Protein AF-A0A5C5S045-F1 (afdb_monomer_lite)

Organism: NCBI:txid2592068

Sequence (88 aa):
MSNEVKSVLLAVGVPFAGVLGGIVYLSDSEFTVLGFPVLFAWLFLWMPLTSLCMHLAWCLFDRADFEELERADLAADRAARESGAEAA

Radius of gyration: 22.89 Å; chains: 1; bounding box: 60×21×56 Å

Secondary structure (DSSP, 8-state):
--HHHHHHHHHHHHHHHHHHHHHHHHTT---EETTEEHHHHHHHHHHHHHHHHHHHHIIIIIHHHHHHHHHHHHHHHHHHHHHHHHT-

pLDDT: mean 80.81, std 7.9, range [53.84, 93.0]

Structure (mmCIF, N/CA/C/O backbone):
data_AF-A0A5C5S045-F1
#
_entry.id   AF-A0A5C5S045-F1
#
loop_
_atom_site.group_PDB
_atom_site.id
_atom_site.type_symbol
_atom_site.label_atom_id
_atom_site.label_alt_id
_atom_site.label_comp_id
_atom_site.label_asym_id
_atom_site.label_entity_id
_atom_site.label_seq_id
_atom_site.pdbx_PDB_ins_code
_atom_site.Cartn_x
_atom_site.Cartn_y
_atom_site.Cartn_z
_atom_site.occupancy
_atom_site.B_iso_or_equiv
_atom_site.auth_seq_id
_atom_site.auth_comp_id
_atom_site.auth_asym_id
_atom_site.auth_atom_id
_atom_site.pdbx_PDB_model_num
ATOM 1 N N . MET A 1 1 ? -5.356 12.662 -21.723 1.00 53.84 1 MET A N 1
ATOM 2 C CA . MET A 1 1 ? -4.761 12.424 -20.391 1.00 53.84 1 MET A CA 1
ATOM 3 C C . MET A 1 1 ? -3.876 11.204 -20.491 1.00 53.84 1 MET A C 1
ATOM 5 O O . MET A 1 1 ? -4.413 10.113 -20.687 1.00 53.84 1 MET A O 1
ATOM 9 N N . SER A 1 2 ? -2.559 11.427 -20.444 1.00 56.72 2 SER A N 1
ATOM 10 C CA . SER A 1 2 ? -1.529 10.389 -20.458 1.00 56.72 2 SER A CA 1
ATOM 11 C C . SER A 1 2 ? -1.863 9.343 -19.418 1.00 56.72 2 SER A C 1
ATOM 13 O O . SER A 1 2 ? -2.288 9.653 -18.303 1.00 56.72 2 SER A O 1
ATOM 15 N N . ASN A 1 3 ? -1.792 8.099 -19.842 1.00 67.56 3 ASN A N 1
ATOM 16 C CA . ASN A 1 3 ? -2.309 6.991 -19.079 1.00 67.56 3 ASN A CA 1
ATOM 17 C C . ASN A 1 3 ? -1.543 6.836 -17.725 1.00 67.56 3 ASN A C 1
ATOM 19 O O . ASN A 1 3 ? -2.139 6.393 -16.746 1.00 67.56 3 ASN A O 1
ATOM 23 N N . GLU A 1 4 ? -0.324 7.383 -17.611 1.00 72.19 4 GLU A N 1
ATOM 24 C CA . GLU A 1 4 ? 0.464 7.517 -16.367 1.00 72.19 4 GLU A CA 1
ATOM 25 C C . GLU A 1 4 ? -0.298 8.244 -15.251 1.00 72.19 4 GLU A C 1
ATOM 27 O O . GLU A 1 4 ? -0.364 7.784 -14.111 1.00 72.19 4 GLU A O 1
ATOM 32 N N . VAL A 1 5 ? -0.968 9.351 -15.589 1.00 73.50 5 VAL A N 1
ATOM 33 C CA . VAL A 1 5 ? -1.745 10.151 -14.630 1.00 73.50 5 VAL A CA 1
ATOM 34 C C . VAL A 1 5 ? -2.912 9.338 -14.073 1.00 73.50 5 VAL A C 1
ATOM 36 O O . VAL A 1 5 ? -3.274 9.501 -12.911 1.00 73.50 5 VAL A O 1
ATOM 39 N N . LYS A 1 6 ? -3.486 8.431 -14.877 1.00 71.56 6 LYS A N 1
ATOM 40 C CA . LYS A 1 6 ? -4.567 7.538 -14.434 1.00 71.56 6 LYS A CA 1
ATOM 41 C C . LYS A 1 6 ? -4.049 6.478 -13.466 1.00 71.56 6 LYS A C 1
ATOM 43 O O . LYS A 1 6 ? -4.753 6.161 -12.515 1.00 71.56 6 LYS A O 1
ATOM 48 N N . SER A 1 7 ? -2.835 5.974 -13.679 1.00 73.56 7 SER A N 1
ATOM 49 C CA . SER A 1 7 ? -2.189 5.029 -12.762 1.00 73.56 7 SER A CA 1
ATOM 50 C C . SER A 1 7 ? -1.930 5.658 -11.402 1.00 73.56 7 SER A C 1
ATOM 52 O O . SER A 1 7 ? -2.347 5.116 -10.382 1.00 73.56 7 SER A O 1
ATOM 54 N N . VAL A 1 8 ? -1.350 6.862 -11.389 1.00 76.25 8 VAL A N 1
ATOM 55 C CA . VAL A 1 8 ? -1.104 7.612 -10.150 1.00 76.25 8 VAL A CA 1
ATOM 56 C C . VAL A 1 8 ? -2.421 7.947 -9.443 1.00 76.25 8 VAL A C 1
ATOM 58 O O . VAL A 1 8 ? -2.535 7.764 -8.233 1.00 76.25 8 VAL A O 1
ATOM 61 N N . LEU A 1 9 ? -3.451 8.369 -10.187 1.00 80.12 9 LEU A N 1
ATOM 62 C CA . LEU A 1 9 ? -4.788 8.613 -9.634 1.00 80.12 9 LEU A CA 1
ATOM 63 C C . LEU A 1 9 ? -5.429 7.354 -9.052 1.00 80.12 9 LEU A C 1
ATOM 65 O O . LEU A 1 9 ? -6.104 7.453 -8.034 1.00 80.12 9 LEU A O 1
ATOM 69 N N . LEU A 1 10 ? -5.234 6.184 -9.658 1.00 81.62 10 LEU A N 1
ATOM 70 C CA . LEU A 1 10 ? -5.743 4.932 -9.108 1.00 81.62 10 LEU A CA 1
ATOM 71 C C . LEU A 1 10 ? -4.967 4.564 -7.836 1.00 81.62 10 LEU A C 1
ATOM 73 O O . LEU A 1 10 ? -5.567 4.379 -6.783 1.00 81.62 10 LEU A O 1
ATOM 77 N N . ALA A 1 11 ? -3.635 4.539 -7.916 1.00 78.31 11 ALA A N 1
ATOM 78 C CA . ALA A 1 11 ? -2.748 4.135 -6.831 1.00 78.31 11 ALA A CA 1
ATOM 79 C C . ALA A 1 11 ? -2.841 5.038 -5.594 1.00 78.31 11 ALA A C 1
ATOM 81 O O . ALA A 1 11 ? -2.697 4.543 -4.483 1.00 78.31 11 ALA A O 1
ATOM 82 N N . VAL A 1 12 ? -3.096 6.339 -5.767 1.00 79.62 12 VAL A N 1
ATOM 83 C CA . VAL A 1 12 ? -3.190 7.312 -4.662 1.00 79.62 12 VAL A CA 1
ATOM 84 C C . VAL A 1 12 ? -4.641 7.656 -4.331 1.00 79.62 12 VAL A C 1
ATOM 86 O O . VAL A 1 12 ? -5.010 7.756 -3.162 1.00 79.62 12 VAL A O 1
ATOM 89 N N . GLY A 1 13 ? -5.491 7.813 -5.344 1.00 83.38 13 GLY A N 1
ATOM 90 C CA . GLY A 1 13 ? -6.883 8.213 -5.157 1.00 83.38 13 GLY A CA 1
ATOM 91 C C . GLY A 1 13 ? -7.722 7.138 -4.476 1.00 83.38 13 GLY A C 1
ATOM 92 O O . GLY A 1 13 ? -8.531 7.471 -3.612 1.00 83.38 13 GLY A O 1
ATOM 93 N N . VAL A 1 14 ? -7.502 5.858 -4.792 1.00 84.12 14 VAL A N 1
ATOM 94 C CA . VAL A 1 14 ? -8.222 4.744 -4.153 1.00 84.12 14 VAL A CA 1
ATOM 95 C C . VAL A 1 14 ? -7.911 4.643 -2.653 1.00 84.12 14 VAL A C 1
ATOM 97 O O . VAL A 1 14 ? -8.867 4.672 -1.876 1.00 84.12 14 VAL A O 1
ATOM 100 N N . PRO A 1 15 ? -6.643 4.593 -2.189 1.00 83.06 15 PRO A N 1
ATOM 101 C CA . PRO A 1 15 ? -6.359 4.586 -0.754 1.00 83.06 15 PRO A CA 1
ATOM 102 C C . PRO A 1 15 ? -6.807 5.859 -0.046 1.00 83.06 15 PRO A C 1
ATOM 104 O O . PRO A 1 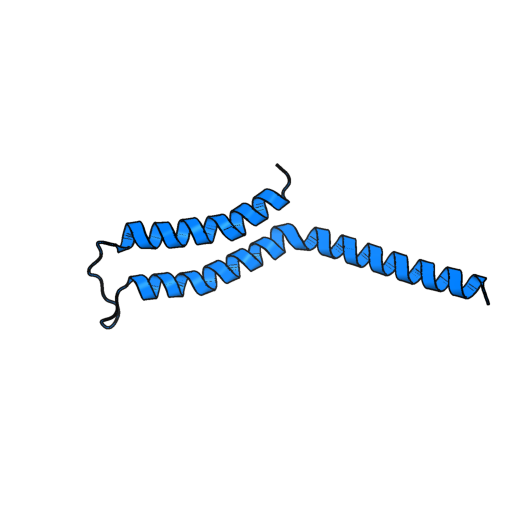15 ? -7.322 5.781 1.068 1.00 83.06 15 PRO A O 1
ATOM 107 N N . PHE A 1 16 ? -6.684 7.023 -0.686 1.00 84.44 16 PHE A N 1
ATOM 108 C CA . PHE A 1 16 ? -7.123 8.278 -0.083 1.00 84.44 16 PHE A CA 1
ATOM 109 C C . PHE A 1 16 ? -8.641 8.316 0.139 1.00 84.44 16 PHE A C 1
ATOM 111 O O . PHE A 1 16 ? -9.100 8.555 1.258 1.00 84.44 16 PHE A O 1
ATOM 118 N N . ALA A 1 17 ? -9.425 8.010 -0.901 1.00 87.44 17 ALA A N 1
ATOM 119 C CA . ALA A 1 17 ? -10.881 7.897 -0.803 1.00 87.44 17 ALA A CA 1
ATOM 120 C C . ALA A 1 17 ? -11.295 6.808 0.192 1.00 87.44 17 ALA A C 1
ATOM 122 O O . ALA A 1 17 ? -12.292 6.929 0.896 1.00 87.44 17 ALA A O 1
ATOM 123 N N . GLY A 1 18 ? -10.489 5.763 0.279 1.00 85.69 18 GLY A N 1
ATOM 124 C CA . GLY A 1 18 ? -10.664 4.653 1.178 1.00 85.69 18 GLY A CA 1
ATOM 125 C C . GLY A 1 18 ? -10.568 4.932 2.663 1.00 85.69 18 GLY A C 1
ATOM 126 O O . GLY A 1 18 ? -11.428 4.530 3.453 1.00 85.69 18 GLY A O 1
ATOM 127 N N . VAL A 1 19 ? -9.498 5.626 3.036 1.00 85.69 19 VAL A N 1
ATOM 128 C CA . VAL A 1 19 ? -9.253 6.051 4.412 1.00 85.69 19 VAL A CA 1
ATOM 129 C C . VAL A 1 19 ? -10.282 7.102 4.814 1.00 85.69 19 VAL A C 1
ATOM 131 O O . VAL A 1 19 ? -10.916 6.954 5.855 1.00 85.69 19 VAL A O 1
ATOM 134 N N . LEU A 1 20 ? -10.518 8.114 3.970 1.00 89.31 20 LEU A N 1
ATOM 135 C CA . LEU A 1 20 ? -11.531 9.143 4.232 1.00 89.31 20 LEU A CA 1
ATOM 136 C C . LEU A 1 20 ? -12.939 8.561 4.318 1.00 89.31 20 LEU A C 1
ATOM 138 O O . LEU A 1 20 ? -13.672 8.890 5.243 1.00 89.31 20 LEU A O 1
ATOM 142 N N . GLY A 1 21 ? -13.304 7.676 3.391 1.00 86.19 21 GLY A N 1
ATOM 143 C CA . GLY A 1 21 ? -14.590 6.988 3.403 1.00 86.19 21 GLY A CA 1
ATOM 144 C C . GLY A 1 21 ? -14.765 6.152 4.665 1.00 86.19 21 GLY A C 1
ATOM 145 O O . GLY A 1 21 ? -15.810 6.226 5.300 1.00 86.19 21 GLY A O 1
ATOM 146 N N . GLY A 1 22 ? -13.717 5.436 5.083 1.00 84.44 22 GLY A N 1
ATOM 147 C CA . GLY A 1 22 ? -13.696 4.716 6.352 1.00 84.44 22 GLY A CA 1
ATOM 148 C C . GLY A 1 22 ? -13.954 5.616 7.547 1.00 84.44 22 GLY A C 1
ATOM 149 O O . GLY A 1 22 ? -14.829 5.329 8.352 1.00 84.44 22 GLY A O 1
ATOM 150 N N . ILE A 1 23 ? -13.223 6.724 7.641 1.00 84.56 23 ILE A N 1
ATOM 151 C CA . ILE A 1 23 ? -13.361 7.672 8.746 1.00 84.56 23 ILE A CA 1
ATOM 152 C C . ILE A 1 23 ? -14.762 8.284 8.753 1.00 84.56 23 ILE A C 1
ATOM 154 O O . ILE A 1 23 ? -15.413 8.246 9.783 1.00 84.56 23 ILE A O 1
ATOM 158 N N . VAL A 1 24 ? -15.255 8.794 7.623 1.00 86.25 24 VAL A N 1
ATOM 159 C CA . VAL A 1 24 ? -16.575 9.445 7.548 1.00 86.25 24 VAL A CA 1
ATOM 160 C C . VAL A 1 24 ? -17.717 8.461 7.814 1.00 86.25 24 VAL A C 1
ATOM 162 O O . VAL A 1 24 ? -18.710 8.831 8.431 1.00 86.25 24 VAL A O 1
ATOM 165 N N . TYR A 1 25 ? -17.601 7.215 7.352 1.00 83.44 25 TYR A N 1
ATOM 166 C CA . TYR A 1 25 ? -18.661 6.218 7.502 1.00 83.44 25 TYR A CA 1
ATOM 167 C C . TYR A 1 25 ? -18.667 5.558 8.886 1.00 83.44 25 TYR A C 1
ATOM 169 O O . TYR A 1 25 ? -19.727 5.230 9.412 1.00 83.44 25 TYR A O 1
ATOM 177 N N . LEU A 1 26 ? -17.489 5.353 9.481 1.00 82.69 26 LEU A N 1
ATOM 178 C CA . LEU A 1 26 ? -17.333 4.615 10.737 1.00 82.69 26 LEU A CA 1
ATOM 179 C C . LEU A 1 26 ? -17.091 5.534 11.942 1.00 82.69 26 LEU A C 1
ATOM 181 O O . LEU A 1 26 ? -17.023 5.022 13.056 1.00 82.69 26 LEU A O 1
ATOM 185 N N . SER A 1 27 ? -16.983 6.860 11.763 1.00 79.31 27 SER A N 1
ATOM 186 C CA . SER A 1 27 ? -16.727 7.809 12.862 1.00 79.31 27 SER A CA 1
ATOM 187 C C . SER A 1 27 ? -17.789 7.778 13.954 1.00 79.31 27 SER A C 1
ATOM 189 O O . SER A 1 27 ? -17.461 8.010 15.111 1.00 79.31 27 SER A O 1
ATOM 191 N N . ASP A 1 28 ? -19.041 7.507 13.586 1.00 78.62 28 ASP A N 1
ATOM 192 C CA . ASP A 1 28 ? -20.183 7.463 14.510 1.00 78.62 28 ASP A CA 1
ATOM 193 C C . ASP A 1 28 ? -20.575 6.021 14.887 1.00 78.62 28 ASP A C 1
ATOM 195 O O . ASP A 1 28 ? -21.563 5.774 15.571 1.00 78.62 28 ASP A O 1
ATOM 199 N N . SER A 1 29 ? -19.825 5.026 14.404 1.00 75.00 29 SER A N 1
ATOM 200 C CA . SER A 1 29 ? -20.197 3.626 14.574 1.00 75.00 29 SER A CA 1
ATOM 201 C C . SER A 1 29 ? -19.679 3.085 15.907 1.00 75.00 29 SER A C 1
ATOM 203 O O . SER A 1 29 ? -18.482 2.865 16.073 1.00 75.00 29 SER A O 1
ATOM 205 N N . GLU A 1 30 ? -20.586 2.771 16.837 1.00 76.69 30 GLU A N 1
ATOM 206 C CA . GLU A 1 30 ? -20.260 2.059 18.090 1.00 76.69 30 GLU A CA 1
ATOM 207 C C . GLU A 1 30 ? -19.999 0.554 17.879 1.00 76.69 30 GLU A C 1
ATOM 209 O O . GLU A 1 30 ? -19.853 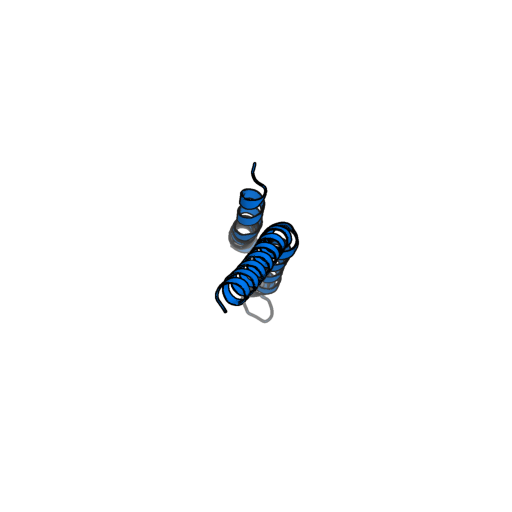-0.222 18.828 1.00 76.69 30 GLU A O 1
ATOM 214 N N . PHE A 1 31 ? -19.951 0.108 16.620 1.00 79.75 31 PHE A N 1
ATOM 215 C CA . PHE A 1 31 ? -19.712 -1.285 16.283 1.00 79.75 31 PHE A CA 1
ATOM 216 C C . PHE A 1 31 ? -18.306 -1.708 16.710 1.00 79.75 31 PHE A C 1
ATOM 218 O O . PHE A 1 31 ? -17.288 -1.141 16.303 1.00 79.75 31 PHE A O 1
ATOM 225 N N . THR A 1 32 ? -18.252 -2.766 17.512 1.00 82.50 32 THR A N 1
ATOM 226 C CA . THR A 1 32 ? -17.002 -3.371 17.957 1.00 82.50 32 THR A CA 1
ATOM 227 C C . THR A 1 32 ? -16.906 -4.800 17.438 1.00 82.50 32 THR A C 1
ATOM 229 O O . THR A 1 32 ? -17.852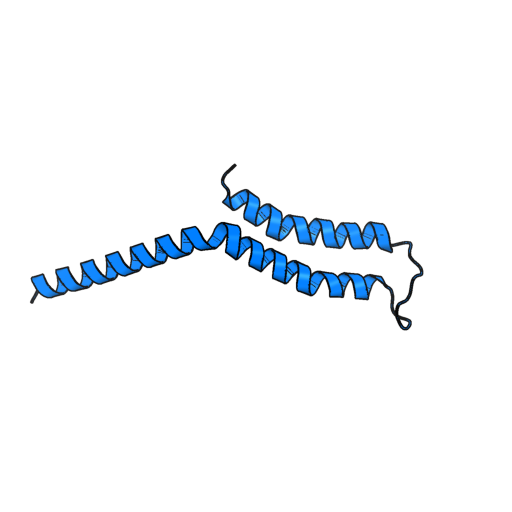 -5.582 17.509 1.00 82.50 32 THR A O 1
ATOM 232 N N . VAL A 1 33 ? -15.748 -5.152 16.885 1.00 80.06 33 VAL A N 1
ATOM 233 C CA . VAL A 1 33 ? -15.411 -6.511 16.458 1.00 80.06 33 VAL A CA 1
ATOM 234 C C . VAL A 1 33 ? -14.485 -7.089 17.520 1.00 80.06 33 VAL A C 1
ATOM 236 O O . VAL A 1 33 ? -13.391 -6.571 17.731 1.00 80.06 33 VAL A O 1
ATOM 239 N N . LEU A 1 34 ? -14.931 -8.137 18.224 1.00 81.00 34 LEU A N 1
ATOM 240 C CA . LEU A 1 34 ? -14.181 -8.768 19.327 1.00 81.00 34 LEU A CA 1
ATOM 241 C C . LEU A 1 34 ? -13.774 -7.791 20.454 1.00 81.00 34 LEU A C 1
ATOM 243 O O . LEU A 1 34 ? -12.772 -8.003 21.130 1.00 81.00 34 LEU A O 1
ATOM 247 N N . GLY A 1 35 ? -14.546 -6.717 20.655 1.00 80.56 35 GLY A N 1
ATOM 248 C CA . GLY A 1 35 ? -14.252 -5.672 21.643 1.00 80.56 35 GLY A CA 1
ATOM 249 C C . GLY A 1 35 ? -13.322 -4.558 21.146 1.00 80.56 35 GLY A C 1
ATOM 250 O O . GLY A 1 35 ? -13.061 -3.620 21.893 1.00 80.56 35 GLY A O 1
ATOM 251 N N . PHE A 1 36 ? -12.864 -4.616 19.892 1.00 81.19 36 PHE A N 1
ATOM 252 C CA . PHE A 1 36 ? -12.080 -3.555 19.258 1.00 81.19 36 PHE A CA 1
ATOM 253 C C . PHE A 1 36 ? -12.935 -2.731 18.288 1.00 81.19 36 PHE A C 1
ATOM 255 O O . PHE A 1 36 ? -13.833 -3.285 17.653 1.00 81.19 36 PHE A O 1
ATOM 262 N N . PRO A 1 37 ? -12.658 -1.426 18.120 1.00 83.44 37 PRO A N 1
ATOM 263 C CA . PRO A 1 37 ? -13.349 -0.590 17.144 1.00 83.44 37 PRO A CA 1
ATOM 264 C C . PRO A 1 37 ? -13.324 -1.195 15.737 1.00 83.44 37 PRO A C 1
ATOM 266 O O . PRO A 1 37 ? -12.262 -1.565 15.229 1.00 83.44 37 PRO A O 1
ATOM 269 N N . VAL A 1 38 ? -14.481 -1.241 15.072 1.00 85.69 38 VAL A N 1
ATOM 270 C CA . VAL A 1 38 ? -14.622 -1.746 13.692 1.00 85.69 38 VAL A CA 1
ATOM 271 C C . VAL A 1 38 ? -13.712 -1.018 12.687 1.00 85.69 38 VAL A C 1
ATOM 273 O O . VAL A 1 38 ? -13.317 -1.589 11.670 1.00 85.69 38 VAL A O 1
ATOM 276 N N . LEU A 1 39 ? -13.289 0.207 13.013 1.00 83.69 39 LEU A N 1
ATOM 277 C CA . LEU A 1 39 ? -12.310 0.985 12.254 1.00 83.69 39 LEU A CA 1
ATOM 278 C C . LEU A 1 39 ? -11.003 0.211 11.999 1.00 83.69 39 LEU A C 1
ATOM 280 O O . LEU A 1 39 ? -10.407 0.333 10.930 1.00 83.69 39 LEU A O 1
ATOM 284 N N . PHE A 1 40 ? -10.566 -0.621 12.950 1.00 84.00 40 PHE A N 1
ATOM 285 C CA . PHE A 1 40 ? -9.362 -1.438 12.785 1.00 84.00 40 PHE A CA 1
ATOM 286 C C . PHE A 1 40 ? -9.554 -2.558 11.763 1.00 84.00 40 PHE A C 1
ATOM 288 O O . PHE A 1 40 ? -8.652 -2.817 10.970 1.00 84.00 40 PHE A O 1
ATOM 295 N N . ALA A 1 41 ? -10.731 -3.190 11.735 1.00 86.12 41 ALA A N 1
ATOM 296 C CA . ALA A 1 41 ? -11.060 -4.187 10.719 1.00 86.12 41 ALA A CA 1
ATOM 297 C C . ALA A 1 41 ? -11.097 -3.553 9.318 1.00 86.12 41 ALA A C 1
ATOM 299 O O . ALA A 1 41 ? -10.591 -4.136 8.360 1.00 86.12 41 ALA A O 1
ATOM 300 N N . TRP A 1 42 ? -11.617 -2.327 9.212 1.00 85.56 42 TRP A N 1
ATOM 301 C CA . TRP A 1 42 ? -11.586 -1.545 7.977 1.00 85.56 42 TRP A CA 1
ATOM 302 C C . TRP A 1 42 ? -10.155 -1.232 7.521 1.00 85.56 42 TRP A C 1
ATOM 304 O O . TRP A 1 42 ? -9.815 -1.456 6.363 1.00 85.56 42 TRP A O 1
ATOM 314 N N . LEU A 1 43 ? -9.281 -0.784 8.425 1.00 84.94 43 LEU A N 1
ATOM 315 C CA . LEU A 1 43 ? -7.857 -0.580 8.125 1.00 84.94 43 LEU A CA 1
ATOM 316 C C . LEU A 1 43 ? -7.161 -1.875 7.681 1.00 84.94 43 LEU A C 1
ATOM 318 O O . LEU A 1 43 ? -6.351 -1.857 6.757 1.00 84.94 43 LEU A O 1
ATOM 322 N N . PHE A 1 44 ? -7.505 -3.011 8.287 1.00 87.00 44 PHE A N 1
ATOM 323 C CA . PHE A 1 44 ? -7.005 -4.314 7.850 1.00 87.00 44 PHE A CA 1
ATOM 324 C C . PHE A 1 44 ? -7.486 -4.686 6.446 1.00 87.00 44 PHE A C 1
ATOM 326 O O . PHE A 1 44 ? -6.715 -5.258 5.681 1.00 87.00 44 PHE A O 1
ATOM 333 N N . LEU A 1 45 ? -8.719 -4.328 6.077 1.00 86.62 45 LEU A N 1
ATOM 334 C CA . LEU A 1 45 ? -9.237 -4.478 4.713 1.00 86.62 45 LEU A CA 1
ATOM 335 C C . LEU A 1 45 ? -8.459 -3.611 3.706 1.00 86.62 45 LEU A C 1
ATOM 337 O O . LEU A 1 45 ? -8.315 -3.987 2.543 1.00 86.62 45 LEU A O 1
ATOM 341 N N . TRP A 1 46 ? -7.911 -2.477 4.150 1.00 85.06 46 TRP A N 1
ATOM 342 C CA . TRP A 1 46 ? -7.091 -1.608 3.306 1.00 85.06 46 TRP A CA 1
ATOM 343 C C . TRP A 1 46 ? -5.743 -2.212 2.920 1.00 85.06 46 TRP A C 1
ATOM 345 O O . TRP A 1 46 ? -5.254 -1.884 1.846 1.00 85.06 46 TRP A O 1
ATOM 355 N N . MET A 1 47 ? -5.170 -3.121 3.714 1.00 85.75 47 MET A N 1
ATOM 356 C CA . MET A 1 47 ? -3.897 -3.795 3.402 1.00 85.75 47 MET A CA 1
ATOM 357 C C . MET A 1 47 ? -3.908 -4.598 2.087 1.00 85.75 47 MET A C 1
ATOM 359 O O . MET A 1 47 ? -3.039 -4.381 1.240 1.00 85.75 47 MET A O 1
ATOM 363 N N . PRO A 1 48 ? -4.857 -5.526 1.857 1.00 86.25 48 PRO A N 1
ATOM 364 C CA . PRO A 1 48 ? -4.945 -6.212 0.574 1.00 86.25 48 PRO A CA 1
ATOM 365 C C . PRO A 1 48 ? -5.375 -5.260 -0.545 1.00 86.25 48 PRO A C 1
ATOM 367 O O . PRO A 1 48 ? -4.950 -5.438 -1.682 1.00 86.25 48 PRO A O 1
ATOM 370 N N . LEU A 1 49 ? -6.177 -4.235 -0.245 1.00 84.31 49 LEU A N 1
ATOM 371 C CA . LEU A 1 49 ? -6.670 -3.300 -1.252 1.00 84.31 49 LEU A CA 1
ATOM 372 C C . LEU A 1 49 ? -5.568 -2.374 -1.787 1.00 84.31 49 LEU A C 1
ATOM 374 O O . LEU A 1 49 ? -5.508 -2.154 -2.992 1.00 84.31 49 LEU A O 1
ATOM 378 N N . THR A 1 50 ? -4.657 -1.885 -0.942 1.00 84.88 50 THR A N 1
ATOM 379 C CA . THR A 1 50 ? -3.464 -1.139 -1.383 1.00 84.88 50 THR A CA 1
ATOM 380 C C . THR A 1 50 ? -2.516 -2.017 -2.183 1.00 84.88 50 THR A C 1
ATOM 382 O O . THR A 1 50 ? -2.044 -1.592 -3.237 1.00 84.88 50 THR A O 1
ATOM 385 N N . SER A 1 51 ? -2.287 -3.257 -1.740 1.00 86.12 51 SER A N 1
ATOM 386 C CA . SER A 1 51 ? -1.494 -4.229 -2.499 1.00 86.12 51 SER A CA 1
ATOM 387 C C . SER A 1 51 ? -2.102 -4.494 -3.882 1.00 86.12 51 SER A C 1
ATOM 389 O O . SER A 1 51 ? -1.395 -4.433 -4.888 1.00 86.12 51 SER A O 1
ATOM 391 N N . LEU A 1 52 ? -3.425 -4.678 -3.959 1.00 85.00 52 LEU A N 1
ATOM 392 C CA . LEU A 1 52 ? -4.152 -4.824 -5.219 1.00 85.00 52 LEU A CA 1
ATOM 393 C C . LEU A 1 52 ? -4.055 -3.558 -6.076 1.00 85.00 52 LEU A C 1
ATOM 395 O O . LEU A 1 52 ? -3.893 -3.655 -7.286 1.00 85.00 52 LEU A O 1
ATOM 399 N N . CYS A 1 53 ? -4.116 -2.374 -5.467 1.00 83.69 53 CYS A N 1
ATOM 400 C CA . CYS A 1 53 ? -3.995 -1.106 -6.180 1.00 83.69 53 CYS A CA 1
ATOM 401 C C . CYS A 1 53 ? -2.626 -0.970 -6.855 1.00 83.69 53 CYS A C 1
ATOM 403 O O . CYS A 1 53 ? -2.549 -0.588 -8.020 1.00 83.69 53 CYS A O 1
ATOM 405 N N . MET A 1 54 ? -1.558 -1.348 -6.148 1.00 80.12 54 MET A N 1
ATOM 406 C CA . MET A 1 54 ? -0.197 -1.367 -6.685 1.00 80.12 54 MET A CA 1
ATOM 407 C C . MET A 1 54 ? -0.035 -2.445 -7.764 1.00 80.12 54 MET A C 1
ATOM 409 O O . MET A 1 54 ? 0.586 -2.208 -8.797 1.00 80.12 54 MET A O 1
ATOM 413 N N . HIS A 1 55 ? -0.664 -3.607 -7.577 1.00 82.56 55 HIS A N 1
ATOM 414 C CA . HIS A 1 55 ? -0.664 -4.676 -8.573 1.00 82.56 55 HIS A CA 1
ATOM 415 C C . HIS A 1 55 ? -1.425 -4.294 -9.854 1.00 82.56 55 HIS A C 1
ATOM 417 O O . HIS A 1 55 ? -0.978 -4.593 -10.959 1.00 82.56 55 HIS A O 1
ATOM 423 N N . LEU A 1 56 ? -2.551 -3.589 -9.728 1.00 78.25 56 LEU A N 1
ATOM 424 C CA . LEU A 1 56 ? -3.315 -3.068 -10.860 1.00 78.25 56 LEU A CA 1
ATOM 425 C C . LEU A 1 56 ? -2.567 -1.942 -11.577 1.00 78.25 56 LEU A C 1
ATOM 427 O O . LEU A 1 56 ? -2.581 -1.911 -12.806 1.00 78.25 56 LEU A O 1
ATOM 431 N N . ALA A 1 57 ? -1.883 -1.064 -10.838 1.00 80.19 57 ALA A N 1
ATOM 432 C CA . ALA A 1 57 ? -0.991 -0.062 -11.417 1.00 80.19 57 ALA A CA 1
ATOM 433 C C . ALA A 1 57 ? 0.125 -0.724 -12.246 1.00 80.19 57 ALA A C 1
ATOM 435 O O . ALA A 1 57 ? 0.362 -0.326 -13.382 1.00 80.19 57 ALA A O 1
ATOM 436 N N . TRP A 1 58 ? 0.731 -1.801 -11.742 1.00 73.50 58 TRP A N 1
ATOM 437 C CA . TRP A 1 58 ? 1.722 -2.574 -12.495 1.00 73.50 58 TRP A CA 1
ATOM 438 C C . TRP A 1 58 ? 1.134 -3.224 -13.760 1.00 73.50 58 TRP A C 1
ATOM 440 O O . TRP A 1 58 ? 1.662 -3.066 -14.859 1.00 73.50 58 TRP A O 1
ATOM 450 N N . CYS A 1 59 ? 0.003 -3.925 -13.630 1.00 75.88 59 CYS A N 1
ATOM 451 C CA . CYS A 1 59 ? -0.627 -4.643 -14.743 1.00 75.88 59 CYS A CA 1
ATOM 452 C C . CYS A 1 59 ? -1.146 -3.728 -15.861 1.00 75.88 59 CYS A C 1
ATOM 454 O O . CYS A 1 59 ? -1.136 -4.131 -17.024 1.00 75.88 59 CYS A O 1
ATOM 456 N N . LEU A 1 60 ? -1.637 -2.534 -15.523 1.00 67.69 60 LEU A N 1
ATOM 457 C CA . LEU A 1 60 ? -2.235 -1.608 -16.489 1.00 67.69 60 LEU A CA 1
ATOM 458 C C . LEU A 1 60 ? -1.241 -0.591 -17.055 1.00 67.69 60 LEU A C 1
ATOM 460 O O . LEU A 1 60 ? -1.503 -0.061 -18.133 1.00 67.69 60 LEU A O 1
ATOM 464 N N . PHE A 1 61 ? -0.163 -0.292 -16.327 1.00 65.88 61 PHE A N 1
ATOM 465 C CA . PHE A 1 61 ? 0.726 0.830 -16.623 1.00 65.88 61 PHE A CA 1
ATOM 466 C C . PHE A 1 61 ? 2.167 0.408 -16.870 1.00 65.88 61 PHE A C 1
ATOM 468 O O . PHE A 1 61 ? 2.677 0.570 -17.973 1.00 65.88 61 PHE A O 1
ATOM 475 N N . ASP A 1 62 ? 2.785 -0.203 -15.867 1.00 67.19 62 ASP A N 1
ATOM 476 C CA . ASP A 1 62 ? 4.237 -0.411 -15.827 1.00 67.19 62 ASP A CA 1
ATOM 477 C C . ASP A 1 62 ? 4.721 -1.482 -16.823 1.00 67.19 62 ASP A C 1
ATOM 479 O O . ASP A 1 62 ? 5.872 -1.493 -17.249 1.00 67.19 62 ASP A O 1
ATOM 483 N N . ARG A 1 63 ? 3.827 -2.384 -17.262 1.00 68.62 63 ARG A N 1
ATOM 484 C CA . ARG A 1 63 ? 4.199 -3.481 -18.171 1.00 68.62 63 ARG A CA 1
ATOM 485 C C . ARG A 1 63 ? 4.742 -2.997 -19.519 1.00 68.62 63 ARG A C 1
ATOM 487 O O . ARG A 1 63 ? 5.619 -3.653 -20.068 1.00 68.62 63 ARG A O 1
ATOM 494 N N . ALA A 1 64 ? 4.208 -1.907 -20.067 1.00 69.44 64 ALA A N 1
ATOM 495 C CA . ALA A 1 64 ? 4.629 -1.418 -21.381 1.00 69.44 64 ALA A CA 1
ATOM 496 C C . ALA A 1 64 ? 5.989 -0.707 -21.315 1.00 69.44 64 ALA A C 1
ATOM 498 O O . ALA A 1 64 ? 6.859 -0.986 -22.138 1.00 69.44 64 ALA A O 1
ATOM 499 N N . ASP A 1 65 ? 6.180 0.144 -20.304 1.00 72.69 65 ASP A N 1
ATOM 500 C CA . ASP A 1 65 ? 7.420 0.896 -20.099 1.00 72.69 65 ASP A CA 1
ATOM 501 C C . ASP A 1 65 ? 8.590 -0.032 -19.734 1.00 72.69 65 ASP A C 1
ATOM 503 O O . ASP A 1 65 ? 9.702 0.126 -20.243 1.00 72.69 65 ASP A O 1
ATOM 507 N N . PHE A 1 66 ? 8.333 -1.063 -18.920 1.00 75.38 66 PHE A N 1
ATOM 508 C CA . PHE A 1 66 ? 9.344 -2.058 -18.561 1.00 75.38 66 PHE A CA 1
ATOM 509 C C . PHE A 1 66 ? 9.842 -2.850 -19.781 1.00 75.38 66 PHE A C 1
ATOM 511 O O . PHE A 1 66 ? 11.042 -3.067 -19.939 1.00 75.38 66 PHE A O 1
ATOM 518 N N . GLU A 1 67 ? 8.935 -3.242 -20.681 1.00 79.88 67 GLU A N 1
ATOM 519 C CA . GLU A 1 67 ? 9.286 -3.987 -21.896 1.00 79.88 67 GLU A CA 1
ATOM 520 C C . GLU A 1 67 ? 10.074 -3.121 -22.899 1.00 79.88 67 GLU A C 1
ATOM 522 O O . GLU A 1 67 ? 10.899 -3.626 -23.661 1.00 79.88 67 GLU A O 1
ATOM 527 N N . GLU A 1 68 ? 9.846 -1.806 -22.914 1.00 82.25 68 GLU A N 1
ATOM 528 C CA . GLU A 1 68 ? 10.602 -0.868 -23.747 1.00 82.25 68 GLU A CA 1
ATOM 529 C C . GLU A 1 68 ? 12.023 -0.632 -23.216 1.00 82.25 68 GLU A C 1
ATOM 531 O O . GLU A 1 68 ? 12.979 -0.688 -23.994 1.00 82.25 68 GLU A O 1
ATOM 536 N N . LEU A 1 69 ? 12.177 -0.476 -21.898 1.00 84.19 69 LEU A N 1
ATOM 537 C CA . LEU A 1 69 ? 13.478 -0.401 -21.226 1.00 84.19 69 LEU A CA 1
ATOM 538 C C . LEU A 1 69 ? 14.319 -1.664 -21.446 1.00 84.19 69 LEU A C 1
ATOM 540 O O . LEU A 1 69 ? 15.492 -1.561 -21.800 1.00 84.19 69 LEU A O 1
ATOM 544 N N . GLU A 1 70 ? 13.723 -2.850 -21.300 1.00 85.94 70 GLU A N 1
ATOM 545 C CA . GLU A 1 70 ? 14.426 -4.124 -21.504 1.00 85.94 70 GLU A CA 1
ATOM 546 C C . GLU A 1 70 ? 14.910 -4.280 -22.955 1.00 85.94 70 GLU A C 1
ATOM 548 O O . GLU A 1 70 ? 16.046 -4.686 -23.206 1.00 85.94 70 GLU A O 1
ATOM 553 N N . ARG A 1 71 ? 14.090 -3.888 -23.940 1.00 87.00 71 ARG A N 1
ATOM 554 C CA . ARG A 1 71 ? 14.507 -3.892 -25.352 1.00 87.00 71 ARG A CA 1
ATOM 555 C C . ARG A 1 71 ? 15.624 -2.889 -25.637 1.00 87.00 71 ARG A C 1
ATOM 557 O O . ARG A 1 71 ? 16.507 -3.199 -26.438 1.00 87.00 71 ARG A O 1
ATOM 564 N N . ALA A 1 72 ? 15.593 -1.712 -25.013 1.00 89.69 72 ALA A N 1
ATOM 565 C CA . ALA A 1 72 ? 16.641 -0.706 -25.157 1.00 89.69 72 ALA A CA 1
ATOM 566 C C . ALA A 1 72 ? 17.978 -1.187 -24.566 1.00 89.69 72 ALA A C 1
ATOM 568 O O . ALA A 1 72 ? 19.015 -1.025 -25.208 1.00 89.69 72 ALA A O 1
ATOM 569 N N . ASP A 1 73 ? 17.949 -1.842 -23.404 1.00 89.81 73 ASP A N 1
ATOM 570 C CA . ASP A 1 73 ? 19.139 -2.403 -22.754 1.00 89.81 73 ASP A CA 1
ATOM 571 C C . ASP A 1 73 ? 19.753 -3.548 -23.581 1.00 89.81 73 ASP A C 1
ATOM 573 O O . ASP A 1 73 ? 20.953 -3.563 -23.856 1.00 89.81 73 ASP A O 1
ATOM 577 N N . LEU A 1 74 ? 18.918 -4.447 -24.118 1.00 91.88 74 LEU A N 1
ATOM 578 C CA . LEU A 1 74 ? 19.363 -5.507 -25.033 1.00 91.88 74 LEU A CA 1
ATOM 579 C C . LEU A 1 74 ? 19.962 -4.956 -26.337 1.00 91.88 74 LEU A C 1
ATOM 581 O O . LEU A 1 74 ? 20.901 -5.540 -26.884 1.00 91.88 74 LEU A O 1
ATOM 585 N N . ALA A 1 75 ? 19.419 -3.855 -26.863 1.00 91.75 75 ALA A N 1
ATOM 586 C CA . ALA A 1 75 ? 19.974 -3.186 -28.037 1.00 91.75 75 ALA A CA 1
ATOM 587 C C . ALA A 1 75 ? 21.326 -2.522 -27.724 1.00 91.75 75 ALA A C 1
ATOM 589 O O . ALA A 1 75 ? 22.246 -2.601 -2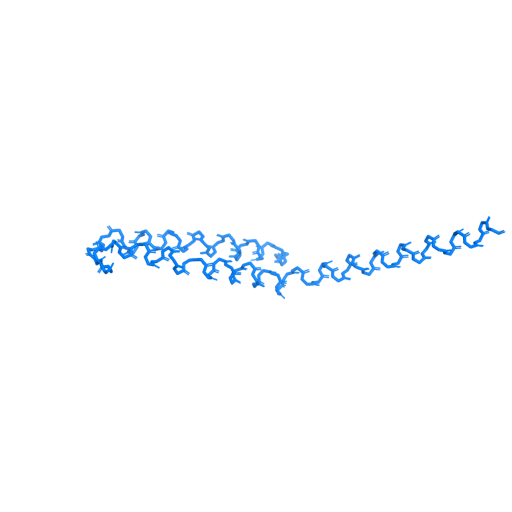8.541 1.00 91.75 75 ALA A O 1
ATOM 590 N N . ALA A 1 76 ? 21.466 -1.927 -26.536 1.00 91.62 76 ALA A N 1
ATOM 591 C CA . ALA A 1 76 ? 22.712 -1.331 -26.070 1.00 91.62 76 ALA A CA 1
ATOM 592 C C . ALA A 1 76 ? 23.814 -2.385 -25.854 1.00 91.62 76 ALA A C 1
ATOM 594 O O . ALA A 1 76 ? 24.937 -2.181 -26.317 1.00 91.62 76 ALA A O 1
ATOM 595 N N . ASP A 1 77 ? 23.497 -3.536 -25.244 1.00 93.00 77 ASP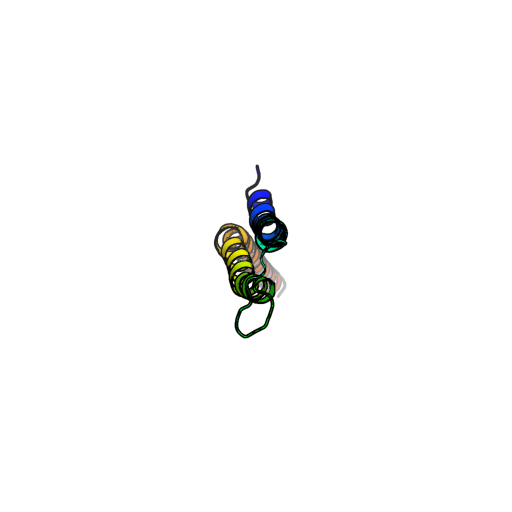 A N 1
ATOM 596 C CA . ASP A 1 77 ? 24.454 -4.643 -25.070 1.00 93.00 77 ASP A CA 1
ATOM 597 C C . ASP A 1 77 ? 24.938 -5.191 -26.422 1.00 93.00 77 ASP A C 1
ATOM 599 O O . ASP A 1 77 ? 26.134 -5.416 -26.617 1.00 93.00 77 ASP A O 1
ATOM 603 N N . ARG A 1 78 ? 24.036 -5.337 -27.405 1.00 91.19 78 ARG A N 1
ATOM 604 C CA . ARG A 1 78 ? 24.424 -5.759 -28.763 1.00 91.19 78 ARG A CA 1
ATOM 605 C C . ARG A 1 78 ? 25.380 -4.771 -29.423 1.00 91.19 78 ARG A C 1
ATOM 607 O O . ARG A 1 78 ? 26.418 -5.196 -29.922 1.00 91.19 78 ARG A O 1
ATOM 614 N N . ALA A 1 79 ? 25.074 -3.476 -29.376 1.00 91.31 79 ALA A N 1
ATOM 615 C CA . ALA A 1 79 ? 25.935 -2.445 -29.955 1.00 91.31 79 ALA A CA 1
ATOM 616 C C . ALA A 1 79 ? 27.321 -2.399 -29.281 1.00 91.31 79 ALA A C 1
ATOM 618 O O . ALA A 1 79 ? 28.343 -2.229 -29.952 1.00 91.31 79 ALA A O 1
ATOM 619 N N . ALA A 1 80 ? 27.382 -2.602 -27.960 1.00 90.38 80 ALA A N 1
ATOM 620 C CA . ALA A 1 80 ? 28.638 -2.691 -27.215 1.00 90.38 80 ALA A CA 1
ATOM 621 C C . ALA A 1 80 ? 29.487 -3.912 -27.622 1.00 90.38 80 ALA A C 1
ATOM 623 O O . ALA A 1 80 ? 30.711 -3.815 -27.719 1.00 90.38 80 ALA A O 1
ATOM 624 N N . ARG A 1 81 ? 28.859 -5.061 -27.902 1.00 89.56 81 ARG A N 1
ATOM 625 C CA . ARG A 1 81 ? 29.570 -6.256 -28.389 1.00 89.56 81 ARG A CA 1
ATOM 626 C C . ARG A 1 81 ? 30.087 -6.103 -29.815 1.00 89.56 81 ARG A C 1
ATOM 628 O O . ARG A 1 81 ? 31.196 -6.546 -30.095 1.00 89.56 81 ARG A O 1
ATOM 635 N N . GLU A 1 82 ? 29.302 -5.493 -30.697 1.00 88.00 82 GLU A N 1
ATOM 636 C CA . GLU A 1 82 ? 29.685 -5.274 -32.097 1.00 88.00 82 GLU A CA 1
ATOM 637 C C . GLU A 1 82 ? 30.864 -4.299 -32.197 1.00 88.00 82 GLU A C 1
ATOM 639 O O . GLU A 1 82 ? 31.883 -4.626 -32.800 1.00 88.00 82 GLU A O 1
ATOM 644 N N . SER A 1 83 ? 30.798 -3.173 -31.484 1.00 82.44 83 SER A N 1
ATOM 645 C CA . SER A 1 83 ? 31.903 -2.205 -31.413 1.00 82.44 83 SER A CA 1
ATOM 646 C C . SER A 1 83 ? 33.180 -2.774 -30.777 1.00 82.44 83 SER A C 1
ATOM 648 O O . SER A 1 83 ? 34.284 -2.456 -31.217 1.00 82.44 83 SER A O 1
ATOM 650 N N . GLY A 1 84 ? 33.057 -3.646 -29.770 1.00 79.44 84 GLY A N 1
ATOM 651 C CA . GLY A 1 84 ? 34.199 -4.356 -29.186 1.00 79.44 84 GLY A CA 1
AT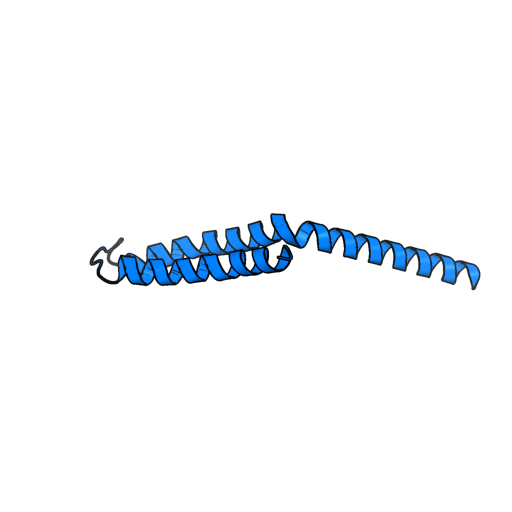OM 652 C C . GLY A 1 84 ? 34.823 -5.396 -30.124 1.00 79.44 84 GLY A C 1
ATOM 653 O O . GLY A 1 84 ? 36.024 -5.642 -30.041 1.00 79.44 84 GLY A O 1
ATOM 654 N N . ALA A 1 85 ? 34.031 -5.983 -31.026 1.00 77.94 85 ALA A N 1
ATOM 655 C CA . ALA A 1 85 ? 34.507 -6.915 -32.045 1.00 77.94 85 ALA A CA 1
ATOM 656 C C . ALA A 1 85 ? 35.171 -6.203 -33.236 1.00 77.94 85 ALA A C 1
ATOM 658 O O . ALA A 1 85 ? 36.115 -6.739 -33.799 1.00 77.94 85 ALA A O 1
ATOM 659 N N . GLU A 1 86 ? 34.718 -5.001 -33.605 1.00 72.81 86 GLU A N 1
ATOM 660 C CA . GLU A 1 86 ? 35.348 -4.183 -34.656 1.00 72.81 86 GLU A CA 1
ATOM 661 C C . GLU A 1 86 ? 36.676 -3.542 -34.215 1.00 72.81 86 GLU A C 1
ATOM 663 O O . GLU A 1 86 ? 37.493 -3.162 -35.053 1.00 72.81 86 GLU A O 1
ATOM 668 N N . ALA A 1 87 ? 36.897 -3.411 -32.904 1.00 67.69 87 ALA A N 1
ATOM 669 C CA . ALA A 1 87 ? 38.114 -2.841 -32.327 1.00 67.69 87 ALA A CA 1
ATOM 670 C C . ALA A 1 87 ? 39.229 -3.873 -32.042 1.00 67.69 87 ALA A C 1
ATOM 672 O O . ALA A 1 87 ? 40.313 -3.469 -31.608 1.00 67.69 87 ALA A O 1
ATOM 673 N N . ALA A 1 88 ? 38.970 -5.170 -32.250 1.00 57.59 88 ALA A N 1
ATOM 674 C CA . ALA A 1 88 ? 39.891 -6.286 -32.005 1.00 57.59 88 ALA A CA 1
ATOM 675 C C . ALA A 1 88 ? 40.462 -6.859 -33.312 1.00 57.59 88 ALA A C 1
ATOM 677 O O . ALA A 1 88 ? 41.662 -7.219 -33.306 1.00 57.59 88 ALA A O 1
#

Foldseek 3Di:
DPVLVVLVCQLPVVVVCQLVVLCVVQVPPPDDDVNHRCSVVSVVVVVVVSVVSVVVSCVVPVVVVVVVVVVVVVVVVVVVVVVVVVVD

InterPro domains:
  IPR021741 Protein of unknown function DUF3311 [PF11755] (11-68)